Protein AF-A0A8T2IJC6-F1 (afdb_monomer_lite)

Structure (mmCIF, N/CA/C/O backbone):
data_AF-A0A8T2IJC6-F1
#
_entry.id   AF-A0A8T2IJC6-F1
#
loop_
_atom_site.group_PDB
_atom_site.id
_atom_site.type_symbol
_atom_site.label_atom_id
_atom_site.label_alt_id
_atom_site.label_comp_id
_atom_site.label_asym_id
_atom_site.label_entity_id
_atom_site.label_seq_id
_atom_site.pdbx_PDB_ins_code
_atom_site.Cartn_x
_atom_site.Cartn_y
_atom_site.Cartn_z
_atom_site.occupancy
_atom_site.B_iso_or_equiv
_atom_site.auth_seq_id
_atom_site.auth_comp_id
_atom_site.auth_asym_id
_atom_site.auth_atom_id
_atom_site.pdbx_PDB_model_num
ATOM 1 N N . MET A 1 1 ? -1.529 12.680 11.185 1.00 57.28 1 MET A N 1
ATOM 2 C CA . MET A 1 1 ? -0.745 13.477 10.211 1.00 57.28 1 MET A CA 1
ATOM 3 C C . MET A 1 1 ? 0.719 13.661 10.600 1.00 57.28 1 MET A C 1
ATOM 5 O O . MET A 1 1 ? 1.552 13.594 9.710 1.00 57.28 1 MET A O 1
ATOM 9 N N . GLN A 1 2 ? 1.067 13.816 11.887 1.00 62.34 2 GLN A N 1
ATOM 10 C CA . GLN A 1 2 ? 2.477 13.902 12.315 1.00 62.34 2 GLN A CA 1
ATOM 11 C C . GLN A 1 2 ? 3.319 12.669 11.916 1.00 62.34 2 GLN A C 1
ATOM 13 O O . GLN A 1 2 ? 4.446 12.831 11.471 1.00 62.34 2 GLN A 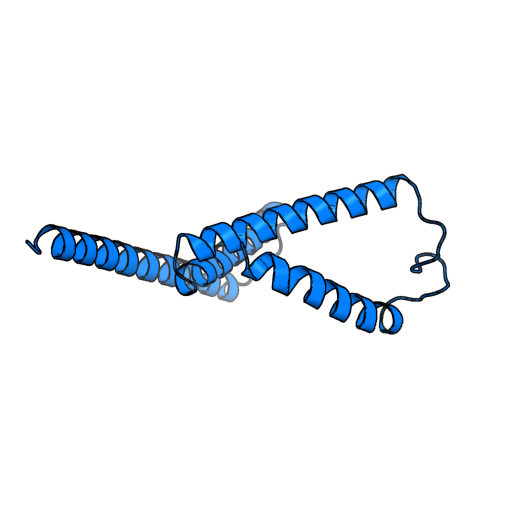O 1
ATOM 18 N N . LEU A 1 3 ? 2.757 11.452 11.961 1.00 63.59 3 LEU A N 1
ATOM 19 C CA . LEU A 1 3 ? 3.445 10.222 11.528 1.00 63.59 3 LEU A CA 1
ATOM 20 C C . LEU A 1 3 ? 3.877 10.224 10.048 1.00 63.59 3 LEU A C 1
ATOM 22 O O . LEU A 1 3 ? 5.006 9.846 9.753 1.00 63.59 3 LEU A O 1
ATOM 26 N N . LEU A 1 4 ? 3.030 10.709 9.131 1.00 67.81 4 LEU A N 1
ATOM 27 C CA . LEU A 1 4 ? 3.372 10.820 7.705 1.00 67.81 4 LEU A CA 1
ATOM 28 C C . LEU A 1 4 ? 4.566 11.761 7.492 1.00 67.81 4 LEU A C 1
ATOM 30 O O . LEU A 1 4 ? 5.457 11.462 6.701 1.00 67.81 4 LEU A O 1
ATOM 34 N N . TYR A 1 5 ? 4.589 12.877 8.227 1.00 68.00 5 TYR A N 1
ATOM 35 C CA . TYR A 1 5 ? 5.637 13.890 8.124 1.00 68.00 5 TYR A CA 1
ATOM 36 C C . TYR A 1 5 ? 6.997 13.392 8.628 1.00 68.00 5 TYR A C 1
ATOM 38 O O . TYR A 1 5 ? 8.022 13.842 8.136 1.00 68.00 5 TYR A O 1
ATOM 46 N N . TYR A 1 6 ? 7.024 12.443 9.567 1.00 73.50 6 TYR A N 1
ATOM 47 C CA . TYR A 1 6 ? 8.264 11.799 10.009 1.00 73.50 6 TYR A CA 1
ATOM 48 C C . TYR A 1 6 ? 8.680 10.635 9.106 1.00 73.50 6 TYR A C 1
ATOM 50 O O . TYR A 1 6 ? 9.864 10.463 8.820 1.00 73.50 6 TYR A O 1
ATOM 58 N N . GLN A 1 7 ? 7.721 9.845 8.622 1.00 81.31 7 GLN A N 1
ATOM 59 C CA . GLN A 1 7 ? 8.019 8.660 7.821 1.00 81.31 7 GLN A CA 1
ATOM 60 C C . GLN A 1 7 ? 8.449 8.997 6.389 1.00 81.31 7 GLN A C 1
ATOM 62 O O . GLN A 1 7 ? 9.349 8.344 5.865 1.00 81.31 7 GLN A O 1
ATOM 67 N N . ALA A 1 8 ? 7.841 9.999 5.750 1.00 78.62 8 ALA A N 1
ATOM 68 C CA . ALA A 1 8 ? 8.162 10.374 4.372 1.00 78.62 8 ALA A CA 1
ATOM 69 C C . ALA A 1 8 ? 9.632 10.812 4.169 1.00 78.62 8 ALA A C 1
ATOM 71 O O . ALA A 1 8 ? 10.290 10.238 3.298 1.00 78.62 8 ALA A O 1
ATOM 72 N N . PRO A 1 9 ? 10.201 11.748 4.960 1.00 79.12 9 PRO A N 1
ATOM 73 C CA . PRO A 1 9 ? 11.599 12.149 4.798 1.00 79.12 9 PRO A CA 1
ATOM 74 C C . PRO A 1 9 ? 12.575 11.032 5.179 1.00 79.12 9 PRO A C 1
ATOM 76 O O . PRO A 1 9 ? 13.590 10.870 4.507 1.00 79.12 9 PRO A O 1
ATOM 79 N N . LEU A 1 10 ? 12.252 10.213 6.188 1.00 81.69 10 LEU A N 1
ATOM 80 C CA . LEU A 1 10 ? 13.070 9.049 6.537 1.00 81.69 10 LEU A CA 1
ATOM 81 C C . LEU A 1 10 ? 13.094 8.021 5.396 1.00 81.69 10 LEU A C 1
ATOM 83 O O . LEU A 1 10 ? 14.162 7.551 5.016 1.00 81.69 10 LEU A O 1
ATOM 87 N N . SER A 1 11 ? 11.935 7.721 4.803 1.00 80.56 11 SER A N 1
ATOM 88 C CA . SER A 1 11 ? 11.827 6.791 3.669 1.00 80.56 11 SER A CA 1
ATOM 89 C C . SER A 1 11 ? 12.580 7.314 2.445 1.00 80.56 11 SER A C 1
ATOM 91 O O . SER A 1 11 ? 13.265 6.545 1.778 1.00 80.56 11 SER A O 1
ATOM 93 N N . CYS A 1 12 ? 12.510 8.623 2.184 1.00 83.62 12 CYS A N 1
ATOM 94 C CA . CYS A 1 12 ? 13.281 9.280 1.130 1.00 83.62 12 CYS A CA 1
ATOM 95 C C . CYS A 1 12 ? 14.793 9.139 1.364 1.00 83.62 12 CYS A C 1
ATOM 97 O O . CYS A 1 12 ? 15.511 8.717 0.463 1.00 83.62 12 CYS A O 1
ATOM 99 N N . ALA A 1 13 ? 15.275 9.403 2.582 1.00 85.75 13 ALA A N 1
ATOM 100 C CA . ALA A 1 13 ? 16.693 9.274 2.923 1.00 85.75 13 ALA A CA 1
ATOM 101 C C . ALA A 1 13 ? 17.203 7.825 2.812 1.00 85.75 13 ALA A C 1
ATOM 103 O O . ALA A 1 13 ? 18.303 7.583 2.306 1.00 85.75 13 ALA A O 1
ATOM 104 N N . MET A 1 14 ? 16.395 6.852 3.245 1.00 84.19 14 MET A N 1
ATOM 105 C CA . MET A 1 14 ? 16.728 5.432 3.110 1.00 84.19 14 MET A CA 1
ATOM 106 C C . MET A 1 14 ? 16.770 5.012 1.639 1.00 84.19 14 MET A C 1
ATOM 108 O O . MET A 1 14 ? 17.732 4.372 1.222 1.00 84.19 14 MET A O 1
ATOM 112 N N . LEU A 1 15 ? 15.781 5.419 0.836 1.00 83.00 15 LEU A N 1
ATOM 113 C CA . LEU A 1 15 ? 15.758 5.132 -0.600 1.00 83.00 15 LEU A CA 1
ATOM 114 C C . LEU A 1 15 ? 16.941 5.774 -1.321 1.00 83.00 15 LEU A C 1
ATOM 116 O O . LEU A 1 15 ? 17.620 5.087 -2.071 1.00 83.00 15 LEU A O 1
ATOM 120 N N . LEU A 1 16 ? 17.259 7.037 -1.037 1.00 83.50 16 LEU A N 1
ATOM 121 C CA . LEU A 1 16 ? 18.389 7.742 -1.650 1.00 83.50 16 LEU A CA 1
ATOM 122 C C . LEU A 1 16 ? 19.738 7.059 -1.366 1.00 83.50 16 LEU A C 1
ATOM 124 O O . LEU A 1 16 ? 20.647 7.142 -2.184 1.00 83.50 16 LEU A O 1
ATOM 128 N N . SER A 1 17 ? 19.854 6.342 -0.244 1.00 82.19 17 SER A N 1
ATOM 129 C CA . SER A 1 17 ? 21.047 5.554 0.095 1.00 82.19 17 SER A CA 1
ATOM 130 C C . SER A 1 17 ? 21.099 4.195 -0.619 1.00 82.19 17 SER A C 1
ATOM 132 O O . SER A 1 17 ? 22.181 3.696 -0.915 1.00 82.19 17 SER A O 1
ATOM 134 N N . VAL A 1 18 ? 19.943 3.580 -0.888 1.00 83.25 18 VAL A N 1
ATOM 135 C CA . VAL A 1 18 ? 19.831 2.230 -1.477 1.00 83.25 18 VAL A CA 1
ATOM 136 C C . VAL A 1 18 ? 19.795 2.270 -3.007 1.00 83.25 18 VAL A C 1
ATOM 138 O O . VAL A 1 18 ? 20.359 1.396 -3.662 1.00 83.25 18 VAL A O 1
ATOM 141 N N . VAL A 1 19 ? 19.171 3.297 -3.580 1.00 82.81 19 VAL A N 1
ATOM 142 C CA . VAL A 1 19 ? 18.996 3.498 -5.025 1.00 82.81 19 VAL A CA 1
ATOM 143 C C . VAL A 1 19 ? 20.324 3.420 -5.802 1.00 82.81 19 VAL A C 1
ATOM 145 O O . VAL A 1 19 ? 20.380 2.648 -6.754 1.00 82.81 19 VAL A O 1
ATOM 148 N N . PRO A 1 20 ? 21.432 4.066 -5.381 1.00 77.69 20 PRO A N 1
ATOM 149 C CA . PRO A 1 20 ? 22.705 3.993 -6.107 1.00 77.69 20 PRO A CA 1
ATOM 150 C C . PRO A 1 20 ? 23.360 2.602 -6.128 1.00 77.69 20 PRO A C 1
ATOM 152 O O . PRO A 1 20 ? 24.292 2.380 -6.895 1.00 77.69 20 PRO A O 1
ATOM 155 N N . ILE A 1 21 ? 22.926 1.689 -5.251 1.00 80.50 21 ILE A N 1
ATOM 156 C CA . ILE A 1 21 ? 23.465 0.326 -5.144 1.00 80.50 21 ILE A CA 1
ATOM 157 C C . ILE A 1 21 ? 22.740 -0.618 -6.111 1.00 80.50 21 ILE A C 1
ATOM 159 O O . ILE A 1 21 ? 23.364 -1.516 -6.672 1.00 80.50 21 ILE A O 1
ATOM 163 N N . PHE A 1 22 ? 21.429 -0.431 -6.290 1.00 76.50 22 PHE A N 1
ATOM 164 C CA . PHE A 1 22 ? 20.573 -1.328 -7.074 1.00 76.50 22 PHE A CA 1
ATOM 165 C C . PHE A 1 22 ? 20.239 -0.803 -8.473 1.00 76.50 22 PHE A C 1
ATOM 167 O O . PHE A 1 22 ? 19.972 -1.611 -9.361 1.00 76.50 22 PHE A O 1
ATOM 174 N N . GLU A 1 23 ? 20.271 0.513 -8.691 1.00 75.25 23 GLU A N 1
ATOM 175 C CA . GLU A 1 23 ? 20.048 1.120 -10.002 1.00 75.25 23 GLU A CA 1
ATOM 176 C C . GLU A 1 23 ? 21.360 1.656 -10.594 1.00 75.25 23 GLU A C 1
ATOM 178 O O . GLU A 1 23 ? 22.139 2.316 -9.897 1.00 75.25 23 GLU A O 1
ATOM 183 N N . PRO A 1 24 ? 21.630 1.410 -11.890 1.00 71.19 24 PRO A N 1
ATOM 184 C CA . PRO A 1 24 ? 22.803 1.959 -12.551 1.00 71.19 24 PRO A CA 1
ATOM 185 C C . PRO A 1 24 ? 22.730 3.491 -12.562 1.00 71.19 24 PRO A C 1
ATOM 187 O O . PRO A 1 24 ? 21.802 4.095 -13.093 1.00 71.19 24 PRO A O 1
ATOM 190 N N . VAL A 1 25 ? 23.733 4.143 -11.975 1.00 67.12 25 VAL A N 1
ATOM 191 C CA . VAL A 1 25 ? 23.768 5.611 -11.855 1.00 67.12 25 VAL A CA 1
ATOM 192 C C . VAL A 1 25 ? 24.035 6.273 -13.217 1.00 67.12 25 VAL A C 1
ATOM 194 O O . VAL A 1 25 ? 23.523 7.355 -13.497 1.00 67.12 25 VAL A O 1
ATOM 197 N N . ILE A 1 26 ? 24.802 5.606 -14.087 1.00 59.03 26 ILE A N 1
ATOM 198 C CA . ILE A 1 26 ? 25.191 6.077 -15.423 1.00 59.03 26 ILE A CA 1
ATOM 199 C C . ILE A 1 26 ? 24.971 4.922 -16.414 1.00 59.03 26 ILE A C 1
ATOM 201 O O . ILE A 1 26 ? 25.653 3.902 -16.332 1.00 59.03 26 ILE A O 1
ATOM 205 N N . GLY A 1 27 ? 23.999 5.067 -17.319 1.00 60.19 27 GLY A N 1
ATOM 206 C CA . GLY A 1 27 ? 23.625 4.071 -18.333 1.00 60.19 27 GLY A CA 1
ATOM 207 C C . GLY A 1 27 ? 22.274 4.389 -18.990 1.00 60.19 27 GLY A C 1
ATOM 208 O O . GLY A 1 27 ? 21.559 5.278 -18.521 1.00 60.19 27 GLY A O 1
ATOM 209 N N . ASP A 1 28 ? 21.912 3.671 -20.058 1.00 56.53 28 ASP A N 1
ATOM 210 C CA . ASP A 1 28 ? 20.568 3.751 -20.650 1.00 56.53 28 ASP A CA 1
ATOM 211 C C . ASP A 1 28 ? 19.530 3.261 -19.628 1.00 56.53 28 ASP A C 1
ATOM 213 O O . ASP A 1 28 ? 19.552 2.106 -19.207 1.00 56.53 28 ASP A O 1
ATOM 217 N N . GLY A 1 29 ? 18.657 4.171 -19.184 1.00 60.44 29 GLY A N 1
ATOM 218 C CA . GLY A 1 29 ? 17.703 3.926 -18.094 1.00 60.44 29 GLY A CA 1
ATOM 219 C C . GLY A 1 29 ? 18.255 4.144 -16.679 1.00 60.44 29 GLY A C 1
ATOM 220 O O . GLY A 1 29 ? 17.566 3.834 -15.713 1.00 60.44 29 GLY A O 1
ATOM 221 N N . GLY A 1 30 ? 19.476 4.671 -16.537 1.00 64.81 30 GLY A N 1
ATOM 222 C CA . GLY A 1 30 ? 20.033 5.045 -15.238 1.00 64.81 30 GLY A CA 1
ATOM 223 C C . GLY A 1 30 ? 19.439 6.335 -14.664 1.00 64.81 30 GLY A C 1
ATOM 224 O O . GLY A 1 30 ? 18.764 7.090 -15.363 1.00 64.81 30 GLY A O 1
ATOM 225 N N . ILE A 1 31 ? 19.746 6.635 -13.398 1.00 66.31 31 ILE A N 1
ATOM 226 C CA . ILE A 1 31 ? 19.236 7.827 -12.682 1.00 66.31 31 ILE A CA 1
ATOM 227 C C . ILE A 1 31 ? 19.504 9.121 -13.476 1.00 66.31 31 ILE A C 1
ATOM 229 O O . ILE A 1 31 ? 18.643 9.997 -13.541 1.00 66.31 31 ILE A O 1
ATOM 233 N N . PHE A 1 32 ? 20.659 9.208 -14.148 1.00 66.88 32 PHE A N 1
ATOM 234 C CA . PHE A 1 32 ? 21.055 10.327 -15.018 1.00 66.88 32 PHE A CA 1
ATOM 235 C C . PHE A 1 32 ? 20.945 10.029 -16.527 1.00 66.88 32 PHE A C 1
ATOM 237 O O . PHE A 1 32 ? 21.568 10.714 -17.338 1.00 66.88 32 PHE A O 1
A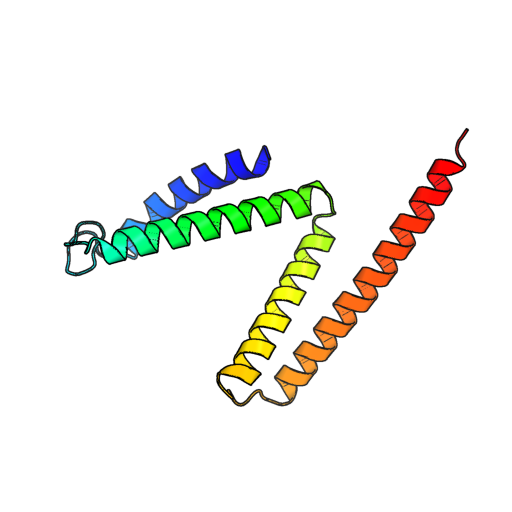TOM 244 N N . GLY A 1 33 ? 20.192 9.001 -16.924 1.00 67.31 33 GLY A N 1
ATOM 245 C CA . GLY A 1 33 ? 19.944 8.680 -18.331 1.00 67.31 33 GLY A CA 1
ATOM 246 C C . GLY A 1 33 ? 19.071 9.731 -19.039 1.00 67.31 33 GLY A C 1
ATOM 247 O O . GLY A 1 33 ? 18.528 10.632 -18.401 1.00 67.31 33 GLY A O 1
ATOM 248 N N . PRO A 1 34 ? 18.901 9.653 -20.367 1.00 69.12 34 PRO A N 1
ATOM 249 C CA . PRO A 1 34 ? 17.981 10.526 -21.091 1.00 69.12 34 PRO A CA 1
ATOM 250 C C . PRO A 1 34 ? 16.522 10.146 -20.779 1.00 69.12 34 PRO A C 1
ATOM 252 O O . PRO A 1 34 ? 15.937 9.266 -21.410 1.00 69.12 34 PRO A O 1
ATOM 255 N N . TRP A 1 35 ? 15.917 10.806 -19.788 1.00 73.19 35 TRP A N 1
ATOM 256 C CA . TRP A 1 35 ? 14.504 10.613 -19.452 1.00 73.19 35 TRP A CA 1
ATOM 257 C C . TRP A 1 35 ? 13.606 11.275 -20.501 1.00 73.19 35 TRP A C 1
ATOM 259 O O . TRP A 1 35 ? 13.733 12.464 -20.794 1.00 73.19 35 TRP A O 1
ATOM 269 N N . SER A 1 36 ? 12.652 10.515 -21.043 1.00 82.25 36 SER A N 1
ATOM 270 C CA . SER A 1 36 ? 11.603 11.084 -21.893 1.00 82.25 36 SER A CA 1
ATOM 271 C C . SER A 1 36 ? 10.620 11.916 -21.051 1.00 82.25 36 SER A C 1
ATOM 273 O O . SER A 1 36 ? 10.310 11.512 -19.928 1.00 82.25 36 SER A O 1
ATOM 275 N N . PRO A 1 37 ? 10.060 13.026 -21.573 1.00 83.25 37 PRO A N 1
ATOM 276 C CA . PRO A 1 37 ? 9.083 13.842 -20.843 1.00 83.25 37 PRO A CA 1
ATOM 277 C C . PRO A 1 37 ? 7.873 13.038 -20.345 1.00 83.25 37 PRO A C 1
ATOM 279 O O . PRO A 1 37 ? 7.394 13.264 -19.238 1.00 83.25 37 PRO A O 1
ATOM 282 N N . ASP A 1 38 ? 7.426 12.058 -21.135 1.00 85.00 38 ASP A N 1
ATOM 283 C CA . ASP A 1 38 ? 6.342 11.138 -20.773 1.00 85.00 38 ASP A CA 1
ATOM 284 C C . ASP A 1 38 ? 6.684 10.288 -19.535 1.00 85.00 38 ASP A C 1
ATOM 286 O O . ASP A 1 38 ? 5.890 10.194 -18.599 1.00 85.00 38 ASP A O 1
ATOM 290 N N . ALA A 1 39 ? 7.915 9.769 -19.464 1.00 83.38 39 ALA A N 1
ATOM 291 C CA . ALA A 1 39 ? 8.387 8.995 -18.319 1.00 83.38 39 ALA A CA 1
ATOM 292 C C . ALA A 1 39 ? 8.410 9.842 -17.037 1.00 83.38 39 ALA A C 1
ATOM 294 O O . ALA A 1 39 ? 7.974 9.382 -15.984 1.00 83.38 39 ALA A O 1
ATOM 295 N N . VAL A 1 40 ? 8.846 11.103 -17.124 1.00 85.12 40 VAL A N 1
ATOM 296 C CA . VAL A 1 40 ? 8.834 12.031 -15.979 1.00 85.12 40 VAL A CA 1
ATOM 297 C C . VAL A 1 40 ? 7.404 12.296 -15.504 1.00 85.12 40 VAL A C 1
ATOM 299 O O . VAL A 1 40 ? 7.138 12.265 -14.302 1.00 85.12 40 VAL A O 1
ATOM 302 N N . VAL A 1 41 ? 6.463 12.507 -16.430 1.00 89.50 41 VAL A N 1
ATOM 303 C CA . VAL A 1 41 ? 5.043 12.704 -16.097 1.00 89.50 41 VAL A CA 1
ATOM 304 C C . VAL A 1 41 ? 4.456 11.462 -15.424 1.00 89.50 41 VAL A C 1
ATOM 306 O O . VAL A 1 41 ? 3.789 11.595 -14.399 1.00 89.50 41 VAL A O 1
ATOM 309 N N . MET A 1 42 ? 4.742 10.262 -15.933 1.00 87.81 42 MET A N 1
ATOM 310 C CA . MET A 1 42 ? 4.300 8.999 -15.329 1.00 87.81 42 MET A CA 1
ATOM 311 C C . MET A 1 42 ? 4.876 8.793 -13.922 1.00 87.81 42 MET A C 1
ATOM 313 O O . MET A 1 42 ? 4.150 8.391 -13.008 1.00 87.81 42 MET A O 1
ATOM 317 N N . VAL A 1 43 ? 6.152 9.128 -13.705 1.00 87.56 43 VAL A N 1
ATOM 318 C CA . VAL A 1 43 ? 6.777 9.079 -12.373 1.00 87.56 43 VAL A CA 1
ATOM 319 C C . VAL A 1 43 ? 6.099 10.059 -11.418 1.00 87.56 43 VAL A C 1
ATOM 321 O O . VAL A 1 43 ? 5.725 9.667 -10.314 1.00 87.56 43 VAL A O 1
ATOM 324 N N . LEU A 1 44 ? 5.853 11.301 -11.838 1.00 88.50 44 LEU A N 1
ATOM 325 C CA . LEU A 1 44 ? 5.150 12.281 -11.003 1.00 88.50 44 LEU A CA 1
ATOM 326 C C . LEU A 1 44 ? 3.719 11.839 -10.671 1.00 88.50 44 LEU A C 1
ATOM 328 O O . LEU A 1 44 ? 3.300 11.944 -9.518 1.00 88.50 44 LEU A O 1
ATOM 332 N N . LEU A 1 45 ? 2.984 11.302 -11.648 1.00 90.88 45 LEU A N 1
ATOM 333 C CA . LEU A 1 45 ? 1.634 10.768 -11.447 1.00 90.88 45 LEU A CA 1
ATOM 334 C C . LEU A 1 45 ? 1.628 9.596 -10.465 1.00 90.88 45 LEU A C 1
ATOM 336 O O . LEU A 1 45 ? 0.838 9.589 -9.521 1.00 90.88 45 LEU A O 1
ATOM 340 N N . SER A 1 46 ? 2.526 8.626 -10.645 1.00 90.69 46 SER A N 1
ATOM 341 C CA . SER A 1 46 ? 2.650 7.491 -9.725 1.00 90.69 46 SER A CA 1
ATOM 342 C C . SER A 1 46 ? 3.032 7.942 -8.311 1.00 90.69 46 SER A C 1
ATOM 344 O O . SER A 1 46 ? 2.450 7.455 -7.341 1.00 90.69 46 SER A O 1
ATOM 346 N N . GLY A 1 47 ? 3.918 8.935 -8.184 1.00 87.75 47 GLY A N 1
ATOM 347 C CA . GLY A 1 47 ? 4.279 9.560 -6.914 1.00 87.75 47 GLY A CA 1
ATOM 348 C C . GLY A 1 47 ? 3.096 10.258 -6.243 1.00 87.75 47 GLY A C 1
ATOM 349 O O . GLY A 1 47 ? 2.880 10.084 -5.043 1.00 87.75 47 GLY A O 1
ATOM 350 N N . PHE A 1 48 ? 2.278 10.984 -7.009 1.00 89.44 48 PHE A N 1
ATOM 351 C CA . PHE A 1 48 ? 1.059 11.612 -6.501 1.00 89.44 48 PHE A CA 1
ATOM 352 C C . PHE A 1 48 ? 0.059 10.570 -5.988 1.00 89.44 48 PHE A C 1
ATOM 354 O O . PHE A 1 48 ? -0.415 10.678 -4.858 1.00 89.44 48 PHE A O 1
ATOM 361 N N . VAL A 1 49 ? -0.201 9.512 -6.764 1.00 90.62 49 VAL A N 1
ATOM 362 C CA . VAL A 1 49 ? -1.079 8.409 -6.339 1.00 90.62 49 VAL A CA 1
ATOM 363 C C . VAL A 1 49 ? -0.530 7.729 -5.085 1.00 90.62 49 VAL A C 1
ATOM 365 O O . VAL A 1 49 ? -1.278 7.495 -4.134 1.00 90.62 49 VAL A O 1
ATOM 368 N N . ALA A 1 50 ? 0.775 7.454 -5.034 1.00 84.88 50 ALA A N 1
ATOM 369 C CA . ALA A 1 50 ? 1.420 6.869 -3.863 1.00 84.88 50 ALA A CA 1
ATOM 370 C C . ALA A 1 50 ? 1.279 7.770 -2.628 1.00 84.88 50 ALA A C 1
ATOM 372 O O . ALA A 1 50 ? 0.988 7.277 -1.535 1.00 84.88 50 ALA A O 1
ATOM 373 N N . PHE A 1 51 ? 1.426 9.087 -2.782 1.00 84.81 51 PHE A N 1
ATOM 374 C CA . PHE A 1 51 ? 1.202 10.049 -1.705 1.00 84.81 51 PHE A CA 1
ATOM 375 C C . PHE A 1 51 ? -0.252 10.036 -1.219 1.00 84.81 51 PHE A C 1
ATOM 377 O O . PHE A 1 51 ? -0.486 9.939 -0.013 1.00 84.81 51 PHE A O 1
ATOM 384 N N . THR A 1 52 ? -1.232 10.062 -2.127 1.00 86.62 52 THR A N 1
ATOM 385 C CA . THR A 1 52 ? -2.657 9.987 -1.770 1.00 86.62 52 THR A CA 1
ATOM 386 C C . THR A 1 52 ? -2.981 8.693 -1.028 1.00 86.62 52 THR A C 1
ATOM 388 O O . THR A 1 52 ? -3.655 8.733 -0.002 1.00 86.62 52 THR A O 1
ATOM 391 N N . VAL A 1 53 ? -2.453 7.552 -1.482 1.00 85.06 53 VAL A N 1
ATOM 392 C CA . VAL A 1 53 ? -2.630 6.260 -0.800 1.00 85.06 53 VAL A CA 1
ATOM 393 C C . VAL A 1 53 ? -2.040 6.304 0.606 1.00 85.06 53 VAL A C 1
ATOM 395 O O . VAL A 1 53 ? -2.713 5.907 1.556 1.00 85.06 53 VAL A O 1
ATOM 398 N N . ASN A 1 54 ? -0.823 6.830 0.768 1.00 85.25 54 ASN A N 1
ATOM 399 C CA . ASN A 1 54 ? -0.221 7.009 2.088 1.00 85.25 54 ASN A CA 1
ATOM 400 C C . ASN A 1 54 ? -1.097 7.898 2.978 1.00 85.25 54 ASN A C 1
ATOM 402 O O . ASN A 1 54 ? -1.382 7.529 4.115 1.00 85.25 54 ASN A O 1
ATOM 406 N N . LEU A 1 55 ? -1.603 9.020 2.464 1.00 82.50 55 LEU A N 1
ATOM 407 C CA . LEU A 1 55 ? -2.507 9.897 3.206 1.00 82.50 55 LEU A CA 1
ATOM 408 C C . LEU A 1 55 ? -3.772 9.159 3.670 1.00 82.50 55 LEU A C 1
ATOM 410 O O . LEU A 1 55 ? -4.132 9.255 4.845 1.00 82.50 55 LEU A O 1
ATOM 414 N N . SER A 1 56 ? -4.410 8.384 2.788 1.00 83.75 56 SER A N 1
ATOM 415 C CA . SER A 1 56 ? -5.573 7.558 3.133 1.00 83.75 56 SER A CA 1
ATOM 416 C C . SER A 1 56 ? -5.246 6.534 4.220 1.00 83.75 56 SER A C 1
ATOM 418 O O . SER A 1 56 ? -6.025 6.380 5.157 1.00 83.75 56 SER A O 1
ATOM 420 N N . ILE A 1 57 ? -4.082 5.882 4.150 1.00 81.12 57 ILE A N 1
ATOM 421 C CA . ILE A 1 57 ? -3.609 4.924 5.160 1.00 81.12 57 ILE A CA 1
ATOM 422 C C . ILE A 1 57 ? -3.502 5.593 6.534 1.00 81.12 57 ILE A C 1
ATOM 424 O O . ILE A 1 57 ? -4.095 5.113 7.500 1.00 81.12 57 ILE A O 1
ATOM 428 N N . TYR A 1 58 ? -2.806 6.729 6.637 1.00 78.88 58 TYR A N 1
ATOM 429 C CA . TYR A 1 58 ? -2.671 7.433 7.917 1.00 78.88 58 TYR A CA 1
ATOM 430 C C . TYR A 1 58 ? -3.985 8.010 8.422 1.00 78.88 58 TYR A C 1
ATOM 432 O O . TYR A 1 58 ? -4.175 8.108 9.634 1.00 78.88 58 TYR A O 1
ATOM 440 N N . TRP A 1 59 ? -4.886 8.407 7.525 1.00 76.19 59 TRP A N 1
ATOM 441 C CA . TRP A 1 59 ? -6.209 8.877 7.912 1.00 76.19 59 TRP A CA 1
ATOM 442 C C . TRP A 1 59 ? -7.059 7.744 8.491 1.00 76.19 59 TRP A C 1
ATOM 444 O O . TRP A 1 59 ? -7.674 7.922 9.542 1.00 76.19 59 TRP A O 1
ATOM 454 N N . ILE A 1 60 ? -7.016 6.557 7.878 1.00 74.19 60 ILE A N 1
ATOM 455 C CA . ILE A 1 60 ? -7.670 5.353 8.401 1.00 74.19 60 ILE A CA 1
ATOM 456 C C . ILE A 1 60 ? -7.051 4.953 9.739 1.00 74.19 60 ILE A C 1
ATOM 458 O O . ILE A 1 60 ? -7.792 4.731 10.689 1.00 74.19 60 ILE A O 1
ATOM 462 N N . ILE A 1 61 ? -5.722 4.905 9.864 1.00 78.19 61 ILE A N 1
ATOM 463 C CA . ILE A 1 61 ? -5.050 4.567 11.133 1.00 78.19 61 ILE A CA 1
ATOM 464 C C . ILE A 1 61 ? -5.354 5.605 12.222 1.00 78.19 61 ILE A C 1
ATOM 466 O O . ILE A 1 61 ? -5.465 5.245 13.384 1.00 78.19 61 ILE A O 1
ATOM 470 N N . GLY A 1 62 ? -5.488 6.885 11.866 1.00 70.06 62 GLY A N 1
ATOM 471 C CA . GLY A 1 62 ? -5.801 7.951 12.819 1.00 70.06 62 GLY A CA 1
ATOM 472 C C . GLY A 1 62 ? -7.247 7.933 13.319 1.00 70.06 62 GLY A C 1
ATOM 473 O O . GLY A 1 62 ? -7.488 8.294 14.466 1.00 70.06 62 GLY A O 1
ATOM 474 N N . ASN A 1 63 ? -8.200 7.514 12.480 1.00 68.81 63 ASN A N 1
ATOM 475 C CA . ASN A 1 63 ? -9.619 7.402 12.846 1.00 68.81 63 ASN A CA 1
ATOM 476 C C . ASN A 1 63 ? -10.022 6.011 13.357 1.00 68.81 63 ASN A C 1
ATOM 478 O O . ASN A 1 63 ? -11.055 5.867 14.008 1.00 68.81 63 ASN A O 1
ATOM 482 N N . THR A 1 64 ? -9.246 4.975 13.043 1.00 74.69 64 THR A N 1
ATOM 483 C CA . THR A 1 64 ? -9.497 3.587 13.453 1.00 74.69 64 THR A CA 1
ATOM 484 C C . THR A 1 64 ? -8.331 3.053 14.285 1.00 74.69 64 THR A C 1
ATOM 486 O O . THR A 1 64 ? -7.489 3.808 14.751 1.00 74.69 64 THR A O 1
ATOM 489 N N . SER A 1 65 ? -8.286 1.744 14.543 1.00 72.19 65 SER A N 1
ATOM 490 C CA . SER A 1 65 ? -7.163 1.138 15.264 1.00 72.19 65 SER A CA 1
ATOM 491 C C . SER A 1 65 ? -6.124 0.553 14.295 1.00 72.19 65 SER A C 1
ATOM 493 O O . SER A 1 65 ? -6.508 0.075 13.223 1.00 72.19 65 SER A O 1
ATOM 495 N N . PRO A 1 66 ? -4.839 0.450 14.686 1.00 65.94 66 PRO A N 1
ATOM 496 C CA . PRO A 1 66 ? -3.798 -0.205 13.882 1.00 65.94 66 PRO A CA 1
ATOM 497 C C . PRO A 1 66 ? -4.158 -1.636 13.450 1.00 65.94 66 PRO A C 1
ATOM 499 O O . PRO A 1 66 ? -3.794 -2.083 12.364 1.00 65.94 66 PRO A O 1
ATOM 502 N N . VAL A 1 67 ? -4.928 -2.355 14.273 1.00 66.94 67 VAL A N 1
ATOM 503 C CA . VAL A 1 67 ? -5.376 -3.719 13.956 1.00 66.94 67 VAL A CA 1
ATOM 504 C C . VAL A 1 67 ? -6.456 -3.728 12.867 1.00 66.94 67 VAL A C 1
ATOM 506 O O . VAL A 1 67 ? -6.476 -4.622 12.026 1.00 66.94 67 VAL A O 1
ATOM 509 N N . THR A 1 68 ? -7.322 -2.710 12.833 1.00 71.00 68 THR A N 1
ATOM 510 C CA . THR A 1 68 ? -8.322 -2.541 11.765 1.00 71.00 68 THR A CA 1
ATOM 511 C C . THR A 1 68 ? -7.635 -2.287 10.424 1.00 71.00 68 THR A C 1
ATOM 513 O O . THR A 1 68 ? -8.018 -2.871 9.414 1.00 71.00 68 THR A O 1
ATOM 516 N N . TYR A 1 69 ? -6.571 -1.479 10.416 1.00 76.12 69 TYR A N 1
ATOM 517 C CA . TYR A 1 69 ? -5.791 -1.224 9.207 1.00 76.12 69 TYR A CA 1
ATOM 518 C C . TYR A 1 69 ? -5.105 -2.490 8.661 1.00 76.12 69 TYR A C 1
ATOM 520 O O . TYR A 1 69 ? -5.194 -2.763 7.466 1.00 76.12 69 TYR A O 1
ATOM 528 N N . ASN A 1 70 ? -4.493 -3.309 9.524 1.00 72.62 70 ASN A N 1
ATOM 529 C CA . ASN A 1 70 ? -3.892 -4.583 9.101 1.00 72.62 70 ASN A CA 1
ATOM 530 C C . ASN A 1 70 ? -4.919 -5.538 8.472 1.00 72.62 70 ASN A C 1
ATOM 532 O O . ASN A 1 70 ? -4.653 -6.151 7.440 1.00 72.62 70 ASN A O 1
ATOM 536 N N . MET A 1 71 ? -6.124 -5.608 9.039 1.00 71.94 71 MET A N 1
ATOM 537 C CA . MET A 1 71 ? -7.234 -6.378 8.466 1.00 71.94 71 MET A CA 1
ATOM 538 C C . MET A 1 71 ? -7.640 -5.863 7.075 1.00 71.94 71 MET A C 1
ATOM 540 O O . MET A 1 71 ? -7.791 -6.657 6.146 1.00 71.94 71 MET A O 1
ATOM 544 N N . PHE A 1 72 ? -7.728 -4.541 6.892 1.00 76.50 72 PHE A N 1
ATOM 545 C CA . PHE A 1 72 ? -7.951 -3.928 5.575 1.00 76.50 72 PHE A CA 1
ATOM 546 C C . PHE A 1 72 ? -6.825 -4.232 4.577 1.00 76.50 72 PHE A C 1
ATOM 548 O O . PHE A 1 72 ? -7.091 -4.406 3.388 1.00 76.50 72 PHE A O 1
ATOM 555 N N . GLY A 1 73 ? -5.580 -4.341 5.045 1.00 78.75 73 GLY A N 1
ATOM 556 C CA . GLY A 1 73 ? -4.440 -4.771 4.234 1.00 78.75 73 GLY A CA 1
ATOM 557 C C . GLY A 1 73 ? -4.625 -6.183 3.674 1.00 78.75 73 GLY A C 1
ATOM 558 O O . GLY A 1 73 ? -4.488 -6.390 2.467 1.00 78.75 73 GLY A O 1
ATOM 559 N N . HIS A 1 74 ? -5.020 -7.139 4.519 1.00 79.00 74 HIS A N 1
ATOM 560 C CA . HIS A 1 74 ? -5.320 -8.505 4.077 1.00 79.00 74 HIS A CA 1
ATOM 561 C C . HIS A 1 74 ? -6.535 -8.568 3.146 1.00 79.00 74 HIS A C 1
ATOM 563 O O . HIS A 1 74 ? -6.531 -9.325 2.176 1.00 79.00 74 HIS A O 1
ATOM 569 N N . PHE A 1 75 ? -7.546 -7.735 3.390 1.00 77.75 75 PHE A N 1
ATOM 570 C CA . PHE A 1 75 ? -8.707 -7.630 2.512 1.00 77.75 75 PHE A CA 1
ATOM 571 C C . PHE A 1 75 ? -8.330 -7.104 1.120 1.00 77.75 75 PHE A C 1
ATOM 573 O O . PHE A 1 75 ? -8.671 -7.727 0.114 1.00 77.75 75 PHE A O 1
ATOM 580 N N . LYS A 1 76 ? -7.548 -6.015 1.053 1.00 81.69 76 LYS A N 1
ATOM 581 C CA . LYS A 1 76 ? -6.987 -5.489 -0.202 1.00 81.69 76 LYS A CA 1
ATOM 582 C C . LYS A 1 76 ? -6.206 -6.568 -0.946 1.00 81.69 76 LYS A C 1
ATOM 584 O O . LYS A 1 76 ? -6.398 -6.729 -2.145 1.00 81.69 76 LYS A O 1
ATOM 589 N N . PHE A 1 77 ? -5.353 -7.311 -0.243 1.00 81.94 77 PHE A N 1
ATOM 590 C CA . PHE A 1 77 ? -4.570 -8.389 -0.842 1.00 81.94 77 PHE A CA 1
ATOM 591 C C . PHE A 1 77 ? -5.460 -9.481 -1.456 1.00 81.94 77 PHE A C 1
ATOM 593 O O . PHE A 1 77 ? -5.247 -9.861 -2.606 1.00 81.94 77 PHE A O 1
ATOM 600 N N . CYS A 1 78 ? -6.503 -9.923 -0.745 1.00 80.69 78 CYS A N 1
ATOM 601 C CA . CYS A 1 78 ? -7.458 -10.908 -1.264 1.00 80.69 78 CYS A CA 1
ATOM 602 C C . CYS A 1 78 ? -8.187 -10.404 -2.519 1.00 80.69 78 CYS A C 1
ATOM 604 O O . CYS A 1 78 ? -8.314 -11.153 -3.486 1.00 80.69 78 CYS A O 1
ATOM 606 N N . ILE A 1 79 ? -8.623 -9.138 -2.538 1.00 84.00 79 ILE A N 1
ATOM 607 C CA . ILE A 1 79 ? -9.248 -8.532 -3.725 1.00 84.00 79 ILE A CA 1
ATOM 608 C C . ILE A 1 79 ? -8.270 -8.497 -4.896 1.00 84.00 79 ILE A C 1
ATOM 610 O O . ILE A 1 79 ? -8.656 -8.852 -6.005 1.00 84.00 79 ILE A O 1
ATOM 614 N N . THR A 1 80 ? -7.015 -8.101 -4.675 1.00 83.94 80 THR A N 1
ATOM 615 C CA . THR A 1 80 ? -6.003 -8.073 -5.740 1.00 83.94 80 THR A CA 1
ATOM 616 C C . THR A 1 80 ? -5.759 -9.466 -6.320 1.00 83.94 80 THR A C 1
ATOM 618 O O . THR A 1 80 ? -5.683 -9.602 -7.537 1.00 83.94 80 THR A O 1
ATOM 621 N N . LEU A 1 81 ? -5.690 -10.507 -5.483 1.00 81.50 81 LEU A N 1
ATOM 622 C CA . LEU A 1 81 ? -5.540 -11.893 -5.945 1.00 81.50 81 LEU A CA 1
ATOM 623 C C . LEU A 1 81 ? -6.751 -12.373 -6.753 1.00 81.50 81 LEU A C 1
ATOM 625 O O . LEU A 1 81 ? -6.586 -12.960 -7.821 1.00 81.50 81 LEU A O 1
ATOM 629 N N . LEU A 1 82 ? -7.966 -12.099 -6.271 1.00 81.88 82 LEU A N 1
ATOM 630 C CA . LEU A 1 82 ? -9.199 -12.444 -6.982 1.00 81.88 82 LEU A CA 1
ATOM 631 C C . LEU A 1 82 ? -9.327 -11.671 -8.301 1.00 81.88 82 LEU A C 1
ATOM 633 O O . LEU A 1 82 ? -9.700 -12.247 -9.319 1.00 81.88 82 LEU A O 1
ATOM 637 N N . GLY A 1 83 ? -8.975 -10.386 -8.304 1.00 84.38 83 GLY A N 1
ATOM 638 C CA . GLY A 1 83 ? -8.922 -9.562 -9.508 1.00 84.38 83 GLY A CA 1
ATOM 639 C C . GLY A 1 83 ? -7.905 -10.098 -10.512 1.00 84.38 83 GLY A C 1
ATOM 640 O O . GLY A 1 83 ? -8.226 -10.211 -11.689 1.00 84.38 83 GLY A O 1
ATOM 641 N N . GLY A 1 84 ? -6.723 -10.509 -10.046 1.00 82.25 84 GLY A N 1
ATOM 642 C CA . GLY A 1 84 ? -5.706 -11.154 -10.875 1.00 82.25 84 GLY A CA 1
ATOM 643 C C . GLY A 1 84 ? -6.219 -12.436 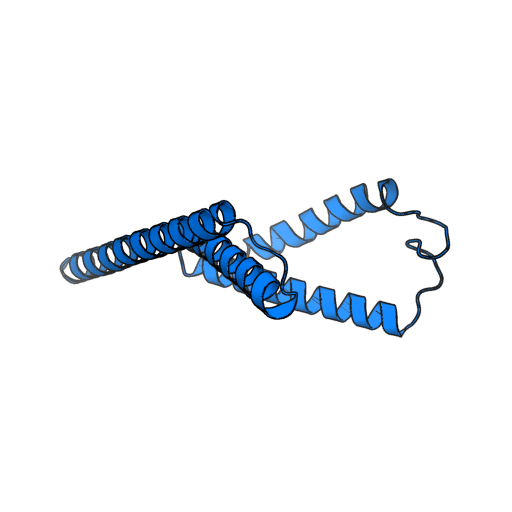-11.535 1.00 82.25 84 GLY A C 1
ATOM 644 O O . GLY A 1 84 ? -6.109 -12.595 -12.746 1.00 82.25 84 GLY A O 1
ATOM 645 N N . TYR A 1 85 ? -6.883 -13.298 -10.763 1.00 80.19 85 TYR A N 1
ATOM 646 C CA . TYR A 1 85 ? -7.518 -14.513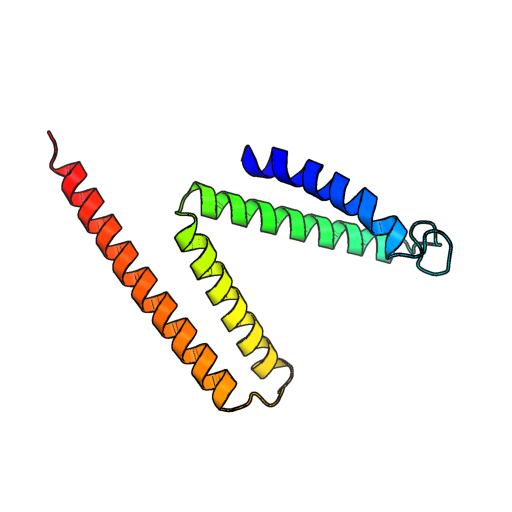 -11.277 1.00 80.19 85 TYR A CA 1
ATOM 647 C C . TYR A 1 85 ? -8.565 -14.229 -12.358 1.00 80.19 85 TYR A C 1
ATOM 649 O O . TYR A 1 85 ? -8.540 -14.839 -13.423 1.00 80.19 85 TYR A O 1
ATOM 657 N N . VAL A 1 86 ? -9.482 -13.291 -12.104 1.00 81.44 86 VAL A N 1
ATOM 658 C CA . VAL A 1 86 ? -10.571 -12.977 -13.041 1.00 81.44 86 VAL A CA 1
ATOM 659 C C . VAL A 1 86 ? -10.040 -12.315 -14.314 1.00 81.44 86 VAL A C 1
ATOM 661 O O . VAL A 1 86 ? -10.504 -12.640 -15.407 1.00 81.44 86 VAL A O 1
ATOM 664 N N . LEU A 1 87 ? -9.076 -11.398 -14.186 1.00 84.25 87 LEU A N 1
ATOM 665 C CA . LEU A 1 87 ? -8.583 -10.586 -15.299 1.00 84.25 87 LEU A CA 1
ATOM 666 C C . LEU A 1 87 ? -7.559 -11.334 -16.166 1.00 84.25 87 LEU A C 1
ATOM 668 O O . LEU A 1 87 ? -7.634 -11.262 -17.390 1.00 84.25 87 LEU A O 1
ATOM 672 N N . PHE A 1 88 ? -6.629 -12.067 -15.544 1.00 81.31 88 PHE A N 1
ATOM 673 C CA . PHE A 1 88 ? -5.540 -12.769 -16.237 1.00 81.31 88 PHE A CA 1
ATOM 674 C C . PHE A 1 88 ? -5.819 -14.263 -16.457 1.00 81.31 88 PHE A C 1
ATOM 676 O O . PHE A 1 88 ? -5.051 -14.922 -17.154 1.00 81.31 88 PHE A O 1
ATOM 683 N N . LYS A 1 89 ? -6.928 -14.800 -15.917 1.00 74.00 89 LYS A N 1
ATOM 684 C CA . LYS A 1 89 ? -7.276 -16.236 -15.954 1.00 74.00 89 LYS A CA 1
ATOM 685 C C . LYS A 1 89 ? -6.143 -17.141 -15.458 1.00 74.00 89 LYS A C 1
ATOM 687 O O . LYS A 1 89 ? -6.024 -18.283 -15.902 1.00 74.00 89 LYS A O 1
ATOM 692 N N . ASP A 1 90 ? -5.324 -16.635 -14.538 1.00 71.56 90 ASP A N 1
ATOM 693 C CA . ASP A 1 90 ? -4.243 -17.409 -13.940 1.00 71.56 90 ASP A CA 1
ATOM 694 C C . ASP A 1 90 ? -4.819 -18.643 -13.233 1.00 71.56 90 ASP A C 1
ATOM 696 O O . ASP A 1 90 ? -5.779 -18.512 -12.475 1.00 71.56 90 ASP A O 1
ATOM 700 N N . PRO A 1 91 ? -4.293 -19.858 -13.450 1.00 67.75 91 PRO A N 1
ATOM 701 C CA . PRO A 1 91 ? -4.822 -21.048 -12.803 1.00 67.75 91 PRO A CA 1
ATOM 702 C C . PRO A 1 91 ? -4.497 -21.016 -11.303 1.00 67.75 91 PRO A C 1
ATOM 704 O O . PRO A 1 91 ? -3.436 -21.457 -10.865 1.00 67.75 91 PRO A O 1
ATOM 707 N N . LEU A 1 92 ? -5.428 -20.500 -10.495 1.00 69.31 92 LEU A N 1
ATOM 708 C CA . LEU A 1 92 ? -5.358 -20.608 -9.040 1.00 69.31 92 LEU A CA 1
ATOM 709 C C . LEU A 1 92 ? -5.494 -22.076 -8.631 1.00 69.31 92 LEU A C 1
ATOM 711 O O . LEU A 1 92 ? -6.463 -22.756 -8.975 1.00 69.31 92 LEU A O 1
ATOM 715 N N . SER A 1 93 ? -4.532 -22.555 -7.845 1.00 80.25 93 SER A N 1
ATOM 716 C CA . SER A 1 93 ? -4.620 -23.879 -7.235 1.00 80.25 93 SER A CA 1
ATOM 717 C C . SER A 1 93 ? -5.769 -23.918 -6.224 1.00 80.25 93 SER A C 1
ATOM 719 O O . SER A 1 93 ? -6.026 -22.939 -5.518 1.00 80.25 93 SER A O 1
ATOM 721 N N . LEU A 1 94 ? -6.431 -25.071 -6.094 1.00 79.06 94 LEU A N 1
ATOM 722 C CA . LEU A 1 94 ? -7.552 -25.261 -5.165 1.00 79.06 94 LEU A CA 1
ATOM 723 C C . LEU A 1 94 ? -7.177 -24.865 -3.720 1.00 79.06 94 LEU A C 1
ATOM 725 O O . LEU A 1 94 ? -7.969 -24.251 -3.007 1.00 79.06 94 LEU A O 1
ATOM 729 N N . ASN A 1 95 ? -5.928 -25.130 -3.322 1.00 81.62 95 ASN A N 1
ATOM 730 C CA . ASN A 1 95 ? -5.388 -24.770 -2.007 1.00 81.62 95 ASN A CA 1
ATOM 731 C C . ASN A 1 95 ? -5.270 -23.249 -1.807 1.00 81.62 95 ASN A C 1
ATOM 733 O O . ASN A 1 95 ? -5.501 -22.754 -0.705 1.00 81.62 95 ASN A O 1
ATOM 737 N N . GLN A 1 96 ? -4.941 -22.497 -2.863 1.00 77.25 96 GLN A N 1
ATOM 738 C CA . GLN A 1 96 ? -4.880 -21.032 -2.811 1.00 77.25 96 GLN A CA 1
ATOM 739 C C . GLN A 1 96 ? -6.284 -20.443 -2.659 1.00 77.25 96 GLN A C 1
ATOM 741 O O . GLN A 1 96 ? -6.486 -19.551 -1.838 1.00 77.25 96 GLN A O 1
ATOM 746 N N . GLY A 1 97 ? -7.268 -20.996 -3.377 1.00 80.38 97 GLY A N 1
ATOM 747 C CA . GLY A 1 97 ? -8.674 -20.616 -3.231 1.00 80.38 97 GLY A CA 1
ATOM 748 C C . GLY A 1 97 ? -9.191 -20.830 -1.805 1.00 80.38 97 GLY A C 1
ATOM 749 O O . GLY A 1 97 ? -9.757 -19.914 -1.209 1.00 80.38 97 GLY A O 1
ATOM 750 N N . LEU A 1 98 ? -8.922 -21.999 -1.214 1.00 84.56 98 LEU A N 1
ATOM 751 C CA . LEU A 1 98 ? -9.285 -22.292 0.179 1.00 84.56 98 LEU A CA 1
ATOM 752 C C . LEU A 1 98 ? -8.612 -21.333 1.175 1.00 84.56 98 LEU A C 1
ATOM 754 O O . LEU A 1 98 ? -9.262 -20.865 2.111 1.00 84.56 98 LEU A O 1
ATOM 758 N N . GLY A 1 99 ? -7.340 -20.990 0.955 1.00 82.06 99 GLY A N 1
ATOM 759 C CA . GLY A 1 99 ? -6.619 -20.011 1.773 1.00 82.06 99 GLY A CA 1
ATOM 760 C C . GLY A 1 99 ? -7.240 -18.611 1.723 1.00 82.06 99 GLY A C 1
ATOM 761 O O . GLY A 1 99 ? -7.399 -17.970 2.766 1.00 82.06 99 GLY A O 1
ATOM 762 N N . ILE A 1 100 ? -7.656 -18.156 0.536 1.00 82.69 100 ILE A N 1
ATOM 763 C CA . ILE A 1 100 ? -8.337 -16.863 0.356 1.00 82.69 100 ILE A CA 1
ATOM 764 C C . ILE A 1 100 ? -9.678 -16.860 1.099 1.00 82.69 100 ILE A C 1
ATOM 766 O O . ILE A 1 100 ? -9.952 -15.931 1.857 1.00 82.69 100 ILE A O 1
ATOM 770 N N . VAL A 1 101 ? -10.491 -17.912 0.946 1.00 83.06 101 VAL A N 1
ATOM 771 C CA . VAL A 1 101 ? -11.793 -18.024 1.630 1.00 83.06 101 VAL A CA 1
ATOM 772 C C . VAL A 1 101 ? -11.622 -18.021 3.150 1.00 83.06 101 VAL A C 1
ATOM 774 O O . VAL A 1 101 ? -12.312 -17.273 3.839 1.00 83.06 101 VAL A O 1
ATOM 777 N N . CYS A 1 102 ? -10.672 -18.796 3.680 1.00 85.00 102 CYS A N 1
ATOM 778 C CA . CYS A 1 102 ? -10.381 -18.834 5.115 1.00 85.00 102 CYS A CA 1
ATOM 779 C C . CYS A 1 102 ? -9.955 -17.455 5.649 1.00 85.00 102 CYS A C 1
ATOM 781 O O . CYS A 1 102 ? -10.462 -16.990 6.671 1.00 85.00 102 CYS A O 1
ATOM 783 N N . THR A 1 103 ? -9.085 -16.760 4.912 1.00 81.12 103 THR A N 1
ATOM 784 C CA . THR A 1 103 ? -8.623 -15.411 5.267 1.00 81.12 103 THR A CA 1
ATOM 785 C C . THR A 1 103 ? -9.780 -14.412 5.282 1.00 81.12 103 THR A C 1
ATOM 787 O O . THR A 1 103 ? -9.923 -13.651 6.239 1.00 81.12 103 THR A O 1
ATOM 790 N N . LEU A 1 104 ? -10.654 -14.442 4.271 1.00 80.75 104 LEU A N 1
ATOM 791 C CA . LEU A 1 104 ? -11.836 -13.577 4.207 1.00 80.75 104 LEU A CA 1
ATOM 792 C C . LEU A 1 104 ? -12.804 -13.838 5.367 1.00 80.75 104 LEU A C 1
ATOM 794 O O . LEU A 1 104 ? -13.264 -12.888 5.997 1.00 80.75 104 LEU A O 1
ATOM 798 N N . LEU A 1 105 ? -13.072 -15.105 5.695 1.00 84.25 105 LEU A N 1
ATOM 799 C CA . LEU A 1 105 ? -13.921 -15.468 6.833 1.00 84.25 105 LEU A CA 1
ATOM 800 C C . LEU A 1 105 ? -13.339 -14.972 8.163 1.00 84.25 105 LEU A C 1
ATOM 802 O O . LEU A 1 105 ? -14.069 -14.403 8.975 1.00 84.25 105 LEU A O 1
ATOM 806 N N . GLY A 1 106 ? -12.028 -15.126 8.370 1.00 81.38 106 GLY A N 1
ATOM 807 C CA . GLY A 1 106 ? -11.341 -14.620 9.561 1.00 81.38 106 GLY A CA 1
ATOM 808 C C . GLY A 1 106 ? -11.432 -13.097 9.696 1.00 81.38 106 GLY A C 1
ATOM 809 O O . GLY A 1 106 ? -11.717 -12.589 10.783 1.00 81.38 106 GLY A O 1
ATOM 810 N N . ILE A 1 107 ? -11.269 -12.366 8.587 1.00 79.75 107 ILE A N 1
ATOM 811 C CA . ILE A 1 107 ? -11.396 -10.900 8.563 1.00 79.75 107 ILE A CA 1
ATOM 812 C C . ILE A 1 107 ? -12.824 -10.464 8.894 1.00 79.75 107 ILE A C 1
ATOM 814 O O . ILE A 1 107 ? -13.016 -9.542 9.690 1.00 79.75 107 ILE A O 1
ATOM 818 N N . LEU A 1 108 ? -13.831 -11.127 8.319 1.00 79.00 108 LEU A N 1
ATOM 819 C CA . LEU A 1 108 ? -15.241 -10.827 8.579 1.00 79.00 108 LEU A CA 1
ATOM 820 C C . LEU A 1 108 ? -15.613 -11.077 10.044 1.00 79.00 108 LEU A C 1
ATOM 822 O O . LEU A 1 108 ? -16.202 -10.201 10.678 1.00 79.00 108 LEU A O 1
ATOM 826 N N . ALA A 1 109 ? -15.221 -12.224 10.605 1.00 81.81 109 ALA A N 1
ATOM 827 C CA . ALA A 1 109 ? -15.479 -12.553 12.006 1.00 81.81 109 ALA A CA 1
ATOM 828 C C . ALA A 1 109 ? -14.821 -11.543 12.958 1.00 81.81 109 ALA A C 1
ATOM 830 O O . ALA A 1 109 ? -15.476 -11.022 13.861 1.00 81.81 109 ALA A O 1
ATOM 831 N N . TYR A 1 110 ? -13.550 -11.204 12.719 1.00 77.44 110 TYR A N 1
ATOM 832 C CA . TYR A 1 110 ? -12.836 -10.207 13.516 1.00 77.44 110 TYR A CA 1
ATOM 833 C C . TYR A 1 110 ? -13.494 -8.824 13.436 1.00 77.44 110 TYR A C 1
ATOM 835 O O . TYR A 1 110 ? -13.677 -8.157 14.455 1.00 77.44 110 TYR A O 1
ATOM 843 N N . THR A 1 111 ? -13.883 -8.403 12.231 1.00 75.62 111 THR A N 1
ATOM 844 C CA . THR A 1 111 ? -14.540 -7.109 12.003 1.00 75.62 111 THR A CA 1
ATOM 845 C C . THR A 1 111 ? -15.871 -7.037 12.746 1.00 75.62 111 THR A C 1
ATOM 847 O O . THR A 1 111 ? -16.132 -6.050 13.431 1.00 75.62 111 THR A O 1
ATOM 850 N N . HIS A 1 112 ? -16.674 -8.104 12.691 1.00 75.94 112 HIS A N 1
ATOM 851 C CA . HIS A 1 112 ? -17.960 -8.178 13.380 1.00 75.94 112 HIS A CA 1
ATOM 852 C C . HIS A 1 112 ? -17.809 -8.128 14.907 1.00 75.94 112 HIS A C 1
ATOM 854 O O . HIS A 1 112 ? -18.507 -7.363 15.570 1.00 75.94 112 HIS A O 1
ATOM 860 N N . ILE A 1 113 ? -16.871 -8.895 15.477 1.00 82.38 113 ILE A N 1
ATOM 861 C CA . ILE A 1 113 ? -16.589 -8.871 16.924 1.00 82.38 113 ILE A CA 1
ATOM 862 C C . ILE A 1 113 ? -16.170 -7.466 17.357 1.00 82.38 113 ILE A C 1
ATOM 864 O O . ILE A 1 113 ? -16.697 -6.931 18.329 1.00 82.38 113 ILE A O 1
ATOM 868 N N . LYS A 1 114 ? -15.267 -6.841 16.600 1.00 76.12 114 LYS A N 1
ATOM 869 C CA . LYS A 1 114 ? -14.728 -5.528 16.945 1.00 76.12 114 LYS A CA 1
ATOM 870 C C . LYS A 1 114 ? -15.752 -4.402 16.835 1.00 76.12 114 LYS A C 1
ATOM 872 O O . LYS A 1 114 ? -15.745 -3.505 17.674 1.00 76.12 114 LYS A O 1
ATOM 877 N N . MET A 1 115 ? -16.631 -4.445 15.833 1.00 70.81 115 MET A N 1
ATOM 878 C CA . MET A 1 115 ? -17.760 -3.512 15.735 1.00 70.81 115 MET A CA 1
ATOM 879 C C . MET A 1 115 ? -18.686 -3.658 16.946 1.00 70.81 115 MET A C 1
ATOM 881 O O . MET A 1 115 ? -19.020 -2.664 17.586 1.00 70.81 115 MET A O 1
ATOM 885 N N . ASN A 1 116 ? -19.004 -4.897 17.329 1.00 76.69 116 ASN A N 1
ATOM 886 C CA . ASN A 1 116 ? -19.880 -5.169 18.464 1.00 76.69 116 ASN A CA 1
ATOM 887 C C . ASN A 1 116 ? -19.254 -4.738 19.808 1.00 76.69 116 ASN A C 1
ATOM 889 O O . ASN A 1 116 ? -19.939 -4.183 20.666 1.00 76.69 116 ASN A O 1
ATOM 893 N N . GLU A 1 117 ? -17.940 -4.921 19.989 1.00 77.88 117 GLU A N 1
ATOM 894 C CA . GLU A 1 117 ? -17.209 -4.381 21.144 1.00 77.88 117 GLU A CA 1
ATOM 895 C C . GLU A 1 117 ? -17.216 -2.847 21.173 1.00 77.88 117 GLU A C 1
ATOM 897 O O . GLU A 1 117 ? -17.396 -2.257 22.239 1.00 77.88 117 GLU A O 1
ATOM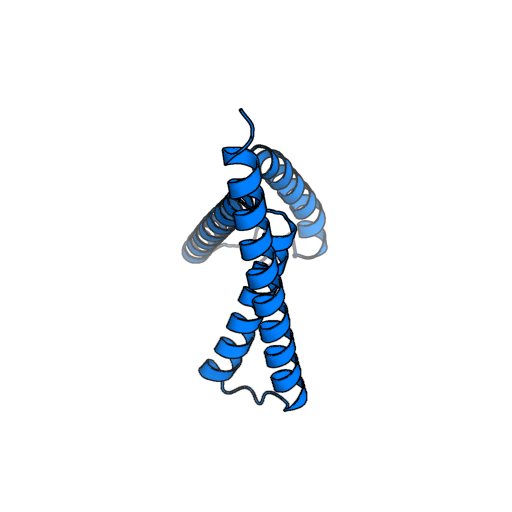 902 N N . GLN A 1 118 ? -17.041 -2.179 20.027 1.00 70.12 118 GLN A N 1
ATOM 903 C CA . GLN A 1 118 ? -17.099 -0.715 19.958 1.00 70.12 118 GLN A CA 1
ATOM 904 C C . GLN A 1 118 ? -18.488 -0.172 20.321 1.00 70.12 118 GLN A C 1
ATOM 906 O O . GLN A 1 118 ? -18.575 0.813 21.060 1.00 70.12 118 GLN A O 1
ATOM 911 N N . ASP A 1 119 ? -19.559 -0.822 19.867 1.00 71.31 119 ASP A N 1
ATOM 912 C CA . ASP A 1 119 ? -20.939 -0.435 20.183 1.00 71.31 119 ASP A CA 1
ATOM 913 C C . ASP A 1 119 ? -21.292 -0.701 21.65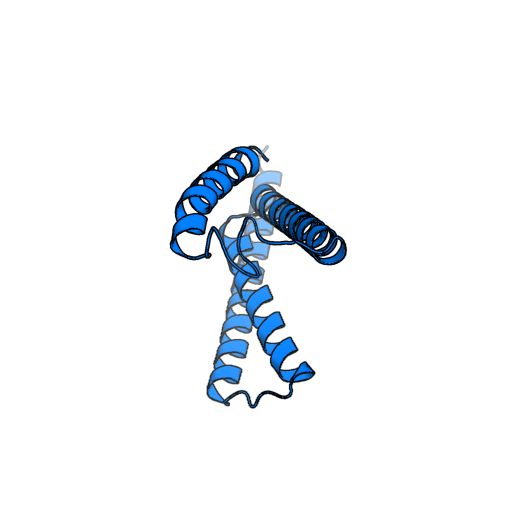6 1.00 71.31 119 ASP A C 1
ATOM 915 O O . ASP A 1 119 ? -21.892 0.152 22.325 1.00 71.31 119 ASP A O 1
ATOM 919 N N . ALA A 1 120 ? -20.834 -1.826 22.215 1.00 72.62 120 ALA A N 1
ATOM 920 C CA . ALA A 1 120 ? -20.960 -2.132 23.642 1.00 72.62 120 ALA A CA 1
ATOM 921 C C . ALA A 1 120 ? -20.185 -1.138 24.528 1.00 72.62 120 ALA A C 1
ATOM 923 O O . ALA A 1 120 ? -20.623 -0.786 25.624 1.00 72.62 120 ALA A O 1
ATOM 924 N N . ASN A 1 121 ? -19.031 -0.649 24.069 1.00 69.81 121 ASN A N 1
ATOM 925 C CA . ASN A 1 121 ? -18.234 0.311 24.830 1.00 69.81 121 ASN A CA 1
ATOM 926 C C . ASN A 1 121 ? -18.823 1.735 24.761 1.00 69.81 121 ASN A C 1
ATOM 928 O O . ASN A 1 121 ? -18.858 2.436 25.772 1.00 69.81 121 ASN A O 1
ATOM 932 N N . LYS A 1 122 ? -19.369 2.152 23.607 1.00 62.75 122 LYS A N 1
ATOM 933 C CA . LYS A 1 122 ? -20.098 3.431 23.469 1.00 62.75 122 LYS A CA 1
ATOM 934 C C . LYS A 1 122 ? -21.332 3.499 24.368 1.00 62.75 122 LYS A C 1
ATOM 936 O O . LYS A 1 122 ? -21.558 4.520 25.014 1.00 62.75 122 LYS A O 1
ATOM 941 N N . SER A 1 123 ? -22.102 2.416 24.444 1.00 64.44 123 SER A N 1
ATOM 942 C CA . SER A 1 123 ? -23.292 2.330 25.303 1.00 64.44 123 SER A CA 1
ATOM 943 C C . SER A 1 123 ? -22.946 2.362 26.797 1.00 64.44 123 SER A C 1
ATOM 945 O O . SER A 1 123 ? -23.651 3.014 27.565 1.00 64.44 123 SER A O 1
ATOM 947 N N . LYS A 1 124 ? -21.811 1.777 27.209 1.00 61.94 124 LYS A N 1
ATOM 948 C CA . LYS A 1 124 ? -21.290 1.924 28.581 1.00 61.94 124 LYS A CA 1
ATOM 949 C C . LYS A 1 124 ? -20.798 3.336 28.906 1.00 61.94 124 LYS A C 1
ATOM 951 O O . LYS A 1 124 ? -20.960 3.767 30.043 1.00 61.94 124 LYS A O 1
ATOM 956 N N . LEU A 1 125 ? -20.210 4.065 27.952 1.00 61.09 125 LEU A N 1
ATOM 957 C CA . LEU A 1 125 ? -19.805 5.463 28.165 1.00 61.09 125 LEU A CA 1
ATOM 958 C C . LEU A 1 125 ? -20.999 6.425 28.232 1.00 61.09 125 LEU A C 1
ATOM 960 O O . LEU A 1 125 ? -20.965 7.347 29.037 1.00 61.09 125 LEU A O 1
ATOM 964 N N . ALA A 1 126 ? -22.061 6.192 27.456 1.00 59.97 126 ALA A N 1
ATOM 965 C CA . ALA A 1 126 ? -23.292 6.990 27.507 1.00 59.97 126 ALA A CA 1
ATOM 966 C C . ALA A 1 126 ? -24.096 6.821 28.815 1.00 59.97 126 ALA A C 1
ATOM 968 O O . ALA A 1 126 ? -24.971 7.631 29.101 1.00 59.97 126 ALA A O 1
ATOM 969 N N . GLN A 1 127 ? -23.807 5.782 29.606 1.00 58.19 127 GLN A N 1
ATOM 970 C CA . GLN A 1 127 ? -24.439 5.517 30.905 1.00 58.19 127 GLN A CA 1
ATOM 971 C C . GLN A 1 127 ? -23.610 5.987 32.112 1.00 58.19 127 GLN A C 1
ATOM 973 O O . GLN A 1 127 ? -24.042 5.797 33.249 1.00 58.19 127 GLN A O 1
ATOM 978 N N . ARG A 1 128 ? -22.425 6.582 31.906 1.00 47.75 128 ARG A N 1
ATOM 979 C CA . ARG A 1 128 ? -21.656 7.192 33.003 1.00 47.75 128 ARG A CA 1
ATOM 980 C C . ARG A 1 128 ? -22.153 8.637 33.203 1.00 47.75 128 ARG A C 1
ATOM 982 O O . ARG A 1 128 ? -22.095 9.386 32.230 1.00 47.75 128 ARG A O 1
ATOM 989 N N . PRO A 1 129 ? -22.685 8.989 34.391 1.00 51.41 129 PRO A N 1
ATOM 990 C CA . PRO A 1 129 ? -23.168 10.337 34.699 1.00 51.41 129 PRO A CA 1
ATOM 991 C C . PRO A 1 129 ? -22.039 11.370 34.753 1.00 51.41 129 PRO A C 1
ATOM 993 O O . PRO A 1 129 ? -20.873 10.966 34.986 1.00 51.41 129 PRO A O 1
#

Secondary structure (DSSP, 8-state):
-HHHHHHHHHHHHHHHHHHHHHS-SSSTTSTTS---HHHHHHHHHHHHHHHHHHHHHHHHHHHS-HHHHHHHHHHHHHHHHHHHHHHH-----HHHHHHHHHHHHHHHHHHHHHHHHHHHHHHHHHT--

Organism: NCBI:txid247094

pLDDT: mean 76.59, std 8.81, range [47.75, 90.88]

Foldseek 3Di:
DVVCVVVVVVVVVVCVVCLVVPFPCDDCVHPPHPDDPVNVVVVVVVVVVVVVVVVVLVVCVVVDPPVLSVLVVLVVVLVVVVCCCVVVVPDDDPVNVVVSVVSVVVSVVVVVVVVVVVVVVVVVVVPDD

Radius of gyration: 21.35 Å; chains: 1; bounding box: 50×39×57 Å

InterPro domains:
  IPR037185 Multidrug transporter EmrE superfamily [SSF103481] (34-111)
  IPR050186 Triose Phosphate/Phosphate Translocator [PTHR11132] (1-118)

Sequence (129 aa):
MQLLYYQAPLSCAMLLSVVPIFEPVIGDGGIFGPWSPDAVVMVLLSGFVAFTVNLSIYWIIGNTSPVTYNMFGHFKFCITLLGGYVLFKDPLSLNQGLGIVCTLLGILAYTHIKMNEQDANKSKLAQRP